Protein AF-A0A552JXM9-F1 (afdb_monomer_lite)

Organism: NCBI:txid2486245

pLDDT: mean 95.72, std 2.42, range [83.44, 98.06]

Structure (mmCIF, N/CA/C/O backbone):
data_AF-A0A552JXM9-F1
#
_entry.id   AF-A0A552JXM9-F1
#
loop_
_atom_site.group_PDB
_atom_site.id
_atom_site.type_symbol
_atom_site.label_atom_id
_atom_site.label_alt_id
_atom_site.label_comp_id
_atom_site.label_asym_id
_atom_site.label_entity_id
_atom_site.label_seq_id
_atom_site.pdbx_PDB_ins_code
_atom_site.Cartn_x
_atom_site.Cartn_y
_atom_site.Cartn_z
_atom_site.occupancy
_atom_site.B_iso_or_equiv
_atom_site.auth_seq_id
_atom_site.auth_comp_id
_atom_site.auth_asym_id
_atom_site.auth_atom_id
_atom_site.pdbx_PDB_model_num
ATOM 1 N N . MET A 1 1 ? -2.014 0.329 -12.122 1.00 92.38 1 MET A N 1
ATOM 2 C CA . MET A 1 1 ? -2.951 0.795 -11.077 1.00 92.38 1 MET A CA 1
ATOM 3 C C . MET A 1 1 ? -2.675 0.017 -9.807 1.00 92.38 1 MET A C 1
ATOM 5 O O . MET A 1 1 ? -2.476 -1.188 -9.900 1.00 92.38 1 MET A O 1
ATOM 9 N N . I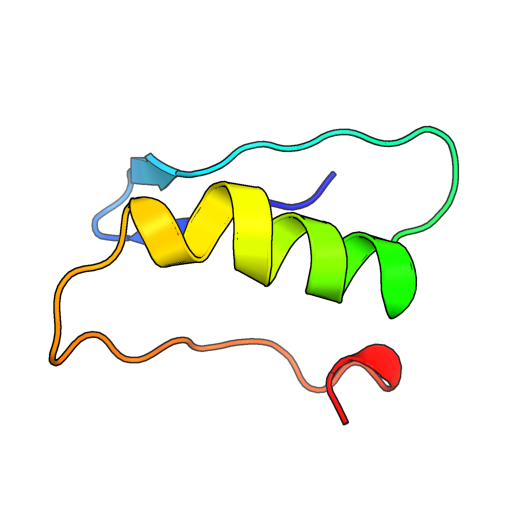LE A 1 2 ? -2.672 0.688 -8.660 1.00 96.81 2 ILE A N 1
ATOM 10 C CA . ILE A 1 2 ? -2.599 0.083 -7.327 1.00 96.81 2 ILE A CA 1
ATOM 11 C C . ILE A 1 2 ? -3.677 0.713 -6.436 1.00 96.81 2 ILE A C 1
ATOM 13 O O . ILE A 1 2 ? -4.004 1.888 -6.594 1.00 96.81 2 ILE A O 1
ATOM 17 N N . ALA A 1 3 ? -4.288 -0.085 -5.564 1.00 97.81 3 ALA A N 1
ATOM 18 C CA . ALA A 1 3 ? -5.298 0.361 -4.610 1.00 97.81 3 ALA A CA 1
ATOM 19 C C . ALA A 1 3 ? -5.415 -0.653 -3.466 1.00 97.81 3 ALA A C 1
ATOM 21 O O . ALA A 1 3 ? -5.109 -1.833 -3.642 1.00 97.81 3 ALA A O 1
ATOM 22 N N . ALA A 1 4 ? -5.916 -0.213 -2.314 1.00 97.75 4 ALA A N 1
ATOM 23 C CA . ALA A 1 4 ? -6.265 -1.099 -1.211 1.00 97.75 4 ALA A CA 1
ATOM 24 C C . ALA A 1 4 ? -7.765 -1.409 -1.232 1.00 97.75 4 ALA A C 1
ATOM 26 O O . ALA A 1 4 ? -8.576 -0.585 -1.661 1.00 97.75 4 ALA A O 1
ATOM 27 N N . ARG A 1 5 ? -8.153 -2.588 -0.736 1.00 97.00 5 ARG A N 1
ATOM 28 C CA . ARG A 1 5 ? -9.559 -2.971 -0.565 1.00 97.00 5 ARG A CA 1
ATOM 29 C C . ARG A 1 5 ? -9.810 -3.466 0.854 1.00 97.00 5 ARG A C 1
ATOM 31 O O . ARG A 1 5 ? -9.124 -4.368 1.317 1.00 97.00 5 ARG A O 1
ATOM 38 N N . CYS A 1 6 ? -10.826 -2.921 1.513 1.00 95.88 6 CYS A N 1
ATOM 39 C CA . CYS A 1 6 ? -11.278 -3.361 2.834 1.00 95.88 6 CYS A CA 1
ATOM 40 C C . CYS A 1 6 ? -12.806 -3.251 2.902 1.00 95.88 6 CYS A C 1
ATOM 42 O O . CYS A 1 6 ? -13.369 -2.283 2.395 1.00 95.88 6 CYS A O 1
ATOM 44 N N . ASP A 1 7 ? -13.486 -4.263 3.445 1.00 94.94 7 ASP A N 1
ATOM 45 C CA . ASP A 1 7 ? -14.953 -4.298 3.587 1.00 94.94 7 ASP A CA 1
ATOM 46 C C . ASP A 1 7 ? -15.720 -3.961 2.294 1.00 94.94 7 ASP A C 1
ATOM 48 O O . ASP A 1 7 ? -16.704 -3.223 2.282 1.00 94.94 7 ASP A O 1
ATOM 52 N N . GLY A 1 8 ? -15.223 -4.464 1.159 1.00 95.81 8 GLY A N 1
ATOM 53 C CA . GLY A 1 8 ? -15.821 -4.219 -0.156 1.00 95.81 8 GLY A CA 1
ATOM 54 C C . GLY A 1 8 ? -15.553 -2.837 -0.755 1.00 95.81 8 GLY A C 1
ATOM 55 O O . GLY A 1 8 ? -15.923 -2.613 -1.905 1.00 95.81 8 GLY A O 1
ATOM 56 N N . LYS A 1 9 ? -14.873 -1.941 -0.034 1.00 96.25 9 LYS A N 1
ATOM 57 C CA . LYS A 1 9 ? -14.561 -0.574 -0.467 1.00 96.25 9 LYS A CA 1
ATOM 58 C C . LYS A 1 9 ? -13.123 -0.459 -0.958 1.00 96.25 9 LYS A C 1
ATOM 60 O O . LYS A 1 9 ? -12.230 -1.120 -0.431 1.00 96.25 9 LYS A O 1
ATOM 65 N N . ILE A 1 10 ? -12.918 0.391 -1.961 1.00 96.94 10 ILE A N 1
ATOM 66 C CA . ILE A 1 10 ? -11.600 0.731 -2.507 1.00 96.94 10 ILE A CA 1
ATOM 67 C C . ILE A 1 10 ? -11.060 1.976 -1.799 1.00 96.94 10 ILE A C 1
ATOM 69 O O . ILE A 1 10 ? -11.794 2.940 -1.592 1.00 96.94 10 ILE A O 1
ATOM 73 N N . PHE A 1 11 ? -9.773 1.952 -1.469 1.00 97.12 11 PHE A N 1
ATOM 74 C CA . PHE A 1 11 ? -9.037 3.033 -0.821 1.00 97.12 11 PHE A CA 1
ATOM 75 C C . PHE A 1 11 ? -7.745 3.321 -1.582 1.00 97.12 11 PHE A C 1
ATOM 77 O O . PHE A 1 11 ? -7.171 2.422 -2.200 1.00 97.12 11 PHE A O 1
ATOM 84 N N . ALA A 1 12 ? -7.286 4.573 -1.504 1.00 97.44 12 ALA A N 1
ATOM 85 C CA . ALA A 1 12 ? -6.042 5.034 -2.116 1.00 97.44 12 ALA A CA 1
ATOM 86 C C . ALA A 1 12 ? -5.857 4.579 -3.584 1.00 97.44 12 ALA A C 1
ATOM 88 O O . ALA A 1 12 ? -4.823 3.996 -3.899 1.00 97.44 12 ALA A O 1
ATOM 89 N N . PRO A 1 13 ? -6.828 4.764 -4.501 1.00 97.62 13 PRO A N 1
ATOM 90 C CA . PRO A 1 13 ? -6.599 4.411 -5.897 1.00 97.62 13 PRO A CA 1
ATOM 91 C C . PRO A 1 13 ? -5.496 5.297 -6.490 1.00 97.62 13 PRO A C 1
ATOM 93 O O . PRO A 1 13 ? -5.555 6.521 -6.390 1.00 97.62 13 PRO A O 1
ATOM 96 N N . PHE A 1 14 ? -4.502 4.675 -7.119 1.00 97.31 14 PHE A N 1
ATOM 97 C CA . PHE A 1 14 ? -3.384 5.372 -7.743 1.00 97.31 14 PHE A CA 1
ATOM 98 C C . PHE A 1 14 ? -3.031 4.740 -9.091 1.00 97.31 14 PHE A C 1
ATOM 100 O O . PHE A 1 14 ? -2.834 3.523 -9.219 1.00 97.31 14 PHE A O 1
ATOM 107 N N . THR A 1 15 ? -2.961 5.581 -10.118 1.00 96.81 15 THR A N 1
ATOM 108 C CA . THR A 1 15 ? -2.618 5.181 -11.483 1.00 96.81 15 THR A CA 1
ATOM 109 C C . THR A 1 15 ? -1.306 5.833 -11.869 1.00 96.81 15 THR A C 1
ATOM 111 O O . THR A 1 15 ? -1.109 7.023 -11.650 1.00 96.81 15 THR A O 1
ATOM 114 N N . VAL A 1 16 ? -0.430 5.031 -12.460 1.00 94.69 16 VAL A N 1
ATOM 115 C CA . VAL A 1 16 ? 0.844 5.465 -13.023 1.00 94.69 16 VAL A CA 1
ATOM 116 C C . VAL A 1 16 ? 0.903 5.021 -14.472 1.00 94.69 16 VAL A C 1
ATOM 118 O O . VAL A 1 16 ? 0.345 3.976 -14.824 1.00 94.69 16 VAL A O 1
ATOM 121 N N . GLU A 1 17 ? 1.588 5.79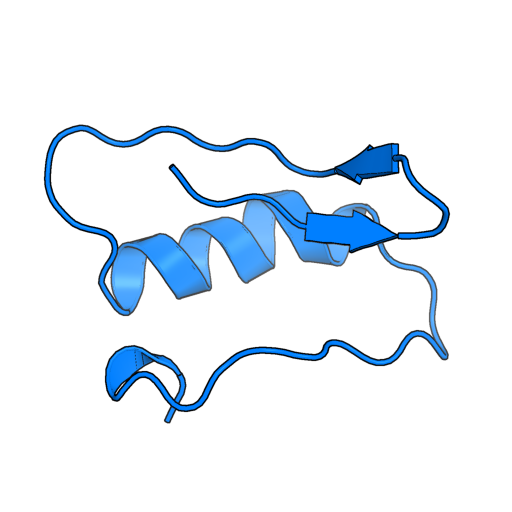9 -15.296 1.00 96.31 17 GLU A N 1
ATOM 122 C CA . GLU A 1 17 ? 2.019 5.332 -16.605 1.00 96.31 17 GLU A CA 1
ATOM 123 C C . GLU A 1 17 ? 3.194 4.361 -16.426 1.00 96.31 17 GLU A C 1
ATOM 125 O O . GLU A 1 17 ? 4.114 4.610 -15.647 1.00 96.31 17 GLU A O 1
ATOM 130 N N . GLY A 1 18 ? 3.150 3.224 -17.124 1.00 94.00 18 GLY A N 1
ATOM 131 C CA . GLY A 1 18 ? 4.140 2.157 -16.974 1.00 94.00 18 GLY A CA 1
ATOM 132 C C . GLY A 1 18 ? 3.820 1.151 -15.860 1.00 94.00 18 GLY A C 1
ATOM 133 O O . GLY A 1 18 ? 2.662 0.917 -15.508 1.00 94.00 18 GLY A O 1
ATOM 134 N N . ALA A 1 19 ? 4.858 0.479 -15.357 1.00 94.12 19 ALA A N 1
ATOM 135 C CA . ALA A 1 19 ? 4.724 -0.637 -14.421 1.00 94.12 19 ALA A CA 1
ATOM 136 C C . ALA A 1 19 ? 4.742 -0.188 -12.952 1.00 94.12 19 ALA A C 1
ATOM 138 O O . ALA A 1 19 ? 5.455 0.739 -12.572 1.00 94.12 19 ALA A O 1
ATOM 139 N N . CYS A 1 20 ? 4.019 -0.920 -12.100 1.00 94.94 20 CYS A N 1
ATOM 140 C CA . CYS A 1 20 ? 4.211 -0.826 -10.657 1.00 94.94 20 CYS A CA 1
ATOM 141 C C . CYS A 1 20 ? 5.535 -1.507 -10.290 1.00 94.94 20 CYS A C 1
ATOM 143 O O . CYS A 1 20 ? 5.725 -2.691 -10.561 1.00 94.94 20 CYS A O 1
ATOM 145 N N . ASN A 1 21 ? 6.446 -0.755 -9.686 1.00 96.06 21 ASN A N 1
ATOM 146 C CA . ASN A 1 21 ? 7.723 -1.240 -9.170 1.00 96.06 21 ASN A CA 1
ATOM 147 C C . ASN A 1 21 ? 7.856 -0.850 -7.690 1.00 96.06 21 ASN A C 1
ATOM 149 O O . ASN A 1 21 ? 6.930 -0.270 -7.122 1.00 96.06 21 ASN A O 1
ATOM 153 N N . ARG A 1 22 ? 9.005 -1.150 -7.070 1.00 97.12 22 ARG A N 1
ATOM 154 C CA . ARG A 1 22 ? 9.246 -0.830 -5.654 1.00 97.12 22 ARG A CA 1
ATOM 155 C C . ARG A 1 22 ? 9.019 0.653 -5.348 1.00 97.12 22 ARG A C 1
ATOM 157 O O . ARG A 1 22 ? 8.280 0.956 -4.424 1.00 97.12 22 ARG A O 1
ATOM 164 N N . LEU A 1 23 ? 9.564 1.557 -6.166 1.00 97.06 23 LEU A N 1
ATOM 165 C CA . LEU A 1 23 ? 9.433 3.002 -5.951 1.00 97.06 23 LEU A CA 1
ATOM 166 C C . LEU A 1 23 ? 7.970 3.459 -6.000 1.00 97.06 23 LEU A C 1
ATOM 168 O O . LEU A 1 23 ? 7.523 4.192 -5.122 1.00 97.06 23 LEU A O 1
ATOM 172 N N . VAL A 1 24 ? 7.216 3.011 -7.007 1.00 97.19 24 VAL A N 1
ATOM 173 C CA . VAL A 1 24 ? 5.782 3.321 -7.126 1.00 97.19 24 VAL A CA 1
ATOM 174 C C . VAL A 1 24 ? 5.010 2.775 -5.926 1.00 97.19 24 VAL A C 1
ATOM 176 O O . VAL A 1 24 ? 4.166 3.476 -5.372 1.00 97.19 24 VAL A O 1
ATOM 179 N N . PHE A 1 25 ? 5.303 1.538 -5.520 1.00 97.31 25 PHE A N 1
ATOM 180 C CA . PHE A 1 25 ? 4.653 0.883 -4.392 1.00 97.31 25 PHE A CA 1
ATOM 181 C C . PHE A 1 25 ? 4.930 1.604 -3.065 1.00 97.31 25 PHE A C 1
ATOM 183 O O . PHE A 1 25 ? 3.981 1.915 -2.354 1.00 97.31 25 PHE A O 1
ATOM 190 N N . GLU A 1 26 ? 6.189 1.911 -2.750 1.00 97.62 26 GLU A N 1
ATOM 191 C CA . GLU A 1 26 ? 6.582 2.610 -1.517 1.00 97.62 26 GLU A CA 1
ATOM 192 C C . GLU A 1 26 ? 6.001 4.027 -1.467 1.00 97.62 26 GLU A C 1
ATOM 194 O O . GLU A 1 26 ? 5.413 4.411 -0.459 1.00 97.62 26 GLU A O 1
ATOM 199 N N . THR A 1 27 ? 6.053 4.757 -2.587 1.00 97.56 27 THR A N 1
ATOM 200 C CA . THR A 1 27 ? 5.449 6.096 -2.715 1.00 97.56 27 THR A CA 1
ATOM 201 C C . THR A 1 27 ? 3.946 6.048 -2.439 1.00 97.56 27 THR A C 1
ATOM 203 O O . THR A 1 27 ? 3.411 6.859 -1.683 1.00 97.56 27 THR A O 1
ATOM 206 N N . TRP A 1 28 ? 3.246 5.083 -3.040 1.00 97.94 28 TRP A N 1
ATOM 207 C CA . TRP A 1 28 ? 1.819 4.881 -2.812 1.00 97.94 28 TRP A CA 1
ATOM 208 C C . TRP A 1 28 ? 1.518 4.468 -1.366 1.00 97.94 28 TRP A C 1
ATOM 210 O O . TRP A 1 28 ? 0.554 4.950 -0.767 1.00 97.94 28 TRP A O 1
ATOM 220 N N . LEU A 1 29 ? 2.336 3.588 -0.791 1.00 97.31 29 LEU A N 1
ATOM 221 C CA . LEU A 1 29 ? 2.157 3.105 0.569 1.00 97.31 29 LEU A CA 1
ATOM 222 C C . LEU A 1 29 ? 2.279 4.259 1.572 1.00 97.31 29 LEU A C 1
ATOM 224 O O 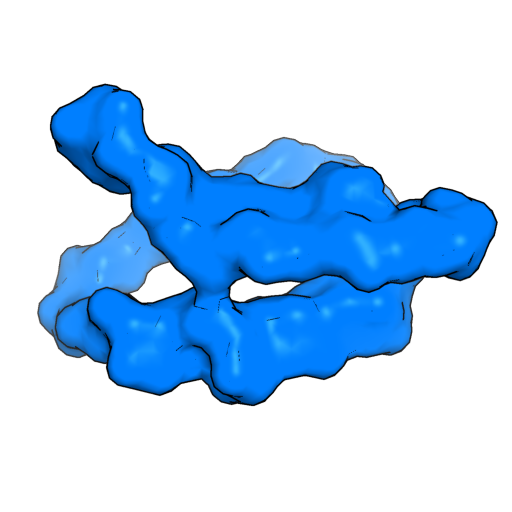. LEU A 1 29 ? 1.371 4.449 2.379 1.00 97.31 29 LEU A O 1
ATOM 228 N N . GLU A 1 30 ? 3.351 5.047 1.480 1.00 98.06 30 GLU A N 1
ATOM 229 C CA . GLU A 1 30 ? 3.648 6.162 2.382 1.00 98.06 30 GLU A CA 1
ATOM 230 C C . GLU A 1 30 ? 2.665 7.324 2.223 1.00 98.06 30 GLU A C 1
ATOM 232 O O . GLU A 1 30 ? 2.111 7.808 3.211 1.00 98.06 30 GLU A O 1
ATOM 237 N N . HIS A 1 31 ? 2.420 7.769 0.990 1.00 97.94 31 HIS A N 1
ATOM 238 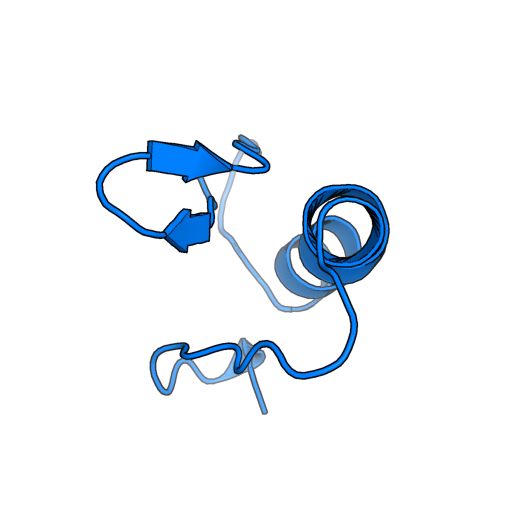C CA . HIS A 1 31 ? 1.691 9.016 0.757 1.00 97.94 31 HIS A CA 1
ATOM 239 C C . HIS A 1 31 ? 0.198 8.826 0.490 1.00 97.94 31 HIS A C 1
ATOM 241 O O . HIS A 1 31 ? -0.561 9.787 0.619 1.00 97.94 31 HIS A O 1
ATOM 247 N N . CYS A 1 32 ? -0.251 7.623 0.116 1.00 97.81 32 CYS A N 1
ATOM 248 C CA . CYS A 1 32 ? -1.655 7.379 -0.215 1.00 97.81 32 CYS A CA 1
ATOM 249 C C . CYS A 1 32 ? -2.340 6.431 0.771 1.00 97.81 32 CYS A C 1
ATOM 251 O O . CYS A 1 32 ? -3.422 6.758 1.255 1.00 97.81 32 CYS A O 1
ATOM 253 N N . LEU A 1 33 ? -1.760 5.261 1.062 1.00 97.75 33 LEU A N 1
ATOM 254 C CA . LEU A 1 33 ? -2.441 4.254 1.881 1.00 97.75 33 LEU A CA 1
ATOM 255 C C . LEU A 1 33 ? -2.303 4.511 3.384 1.00 97.75 33 LEU A C 1
ATOM 257 O O . LEU A 1 33 ? -3.322 4.601 4.066 1.00 97.75 33 LEU A O 1
ATOM 261 N N . ILE A 1 34 ? -1.077 4.621 3.906 1.00 96.69 34 ILE A N 1
ATOM 262 C CA . ILE A 1 34 ? -0.807 4.756 5.348 1.00 96.69 34 ILE A CA 1
ATOM 263 C C . ILE A 1 34 ? -1.610 5.894 6.006 1.00 96.69 34 ILE A C 1
ATOM 265 O O . ILE A 1 34 ? -2.185 5.638 7.065 1.00 96.69 34 ILE A O 1
ATOM 269 N N . PRO A 1 35 ? -1.758 7.096 5.406 1.00 96.94 35 PRO A N 1
ATOM 270 C CA . PRO A 1 35 ? -2.536 8.184 6.006 1.00 96.94 35 PRO A CA 1
ATOM 271 C C . PRO A 1 35 ? -4.025 7.866 6.208 1.00 96.94 35 PRO A C 1
ATOM 273 O O . PRO A 1 35 ? -4.695 8.533 6.993 1.00 96.94 35 PRO A O 1
ATOM 276 N N . LEU A 1 36 ? -4.556 6.865 5.498 1.00 95.94 36 LEU A N 1
ATOM 277 C CA . LEU A 1 36 ? -5.949 6.423 5.604 1.00 95.94 36 LEU A CA 1
ATOM 278 C C . LEU A 1 36 ? -6.134 5.269 6.600 1.00 95.94 36 LEU A C 1
ATOM 280 O O . LEU A 1 36 ? -7.271 4.891 6.892 1.00 95.94 36 LEU A O 1
ATOM 284 N N . LEU A 1 37 ? -5.046 4.668 7.089 1.00 95.44 37 LEU A N 1
ATOM 285 C CA . LEU A 1 37 ? -5.1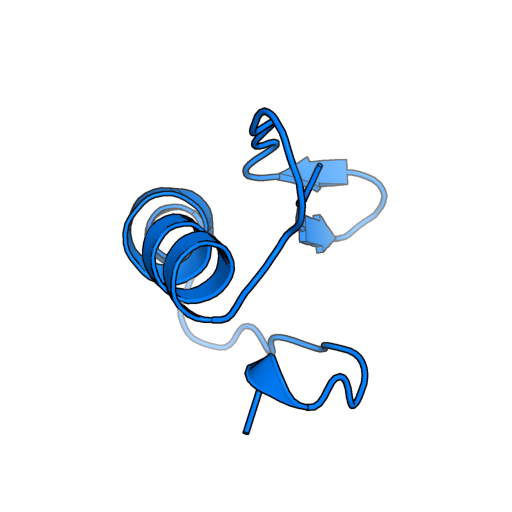00 3.529 7.998 1.00 95.44 37 LEU A CA 1
ATOM 286 C C . LEU A 1 37 ? -5.190 3.978 9.456 1.00 95.44 37 LEU A C 1
ATOM 288 O O . LEU A 1 37 ? -4.638 4.995 9.867 1.00 95.44 37 LEU A O 1
ATOM 292 N N . THR A 1 38 ? -5.851 3.155 10.266 1.00 94.31 38 THR A N 1
ATOM 293 C CA . THR A 1 38 ? -5.826 3.272 11.723 1.00 94.31 38 THR A CA 1
ATOM 294 C C . THR A 1 38 ? -4.917 2.202 12.333 1.00 94.31 38 THR A C 1
ATOM 296 O O . THR A 1 38 ? -4.765 1.119 11.753 1.00 94.31 38 THR A O 1
ATOM 299 N N . PRO A 1 39 ? -4.313 2.461 13.509 1.00 94.94 39 PRO A N 1
ATOM 300 C CA . PRO A 1 39 ? -3.534 1.452 14.219 1.00 94.94 39 PRO A CA 1
ATOM 301 C C . PRO A 1 39 ? -4.323 0.153 14.440 1.00 94.94 39 PRO A C 1
ATOM 303 O O . PRO A 1 39 ? -5.524 0.178 14.709 1.00 94.94 39 PRO A O 1
ATOM 306 N N . GLY A 1 40 ? -3.637 -0.988 14.329 1.00 94.56 40 GLY A N 1
ATOM 307 C CA . GLY A 1 40 ? -4.231 -2.321 14.495 1.00 94.56 40 GLY A CA 1
ATOM 308 C C . GLY A 1 40 ? -4.787 -2.952 13.213 1.00 94.56 40 GLY A C 1
ATOM 309 O O . GLY A 1 40 ? -5.285 -4.075 13.257 1.00 94.56 40 GLY A O 1
ATOM 310 N N . LYS A 1 41 ? -4.696 -2.276 12.062 1.00 92.56 41 LYS A N 1
ATOM 311 C CA . LYS A 1 41 ? -5.003 -2.874 10.754 1.00 92.56 41 LYS A CA 1
ATOM 312 C C . LYS A 1 41 ? -3.828 -3.713 10.242 1.00 92.56 41 LYS A C 1
ATOM 314 O O . LYS A 1 41 ? -2.672 -3.321 10.376 1.00 92.56 41 LYS A O 1
ATOM 319 N N . THR A 1 42 ? -4.134 -4.846 9.612 1.00 94.94 42 THR A N 1
ATOM 320 C CA . THR A 1 42 ? -3.148 -5.705 8.942 1.00 94.94 42 THR A CA 1
ATOM 321 C C . THR A 1 42 ? -3.195 -5.465 7.441 1.00 94.94 42 THR A C 1
ATOM 323 O O . THR A 1 42 ? -4.253 -5.588 6.823 1.00 94.94 42 THR A O 1
ATOM 326 N N . LEU A 1 43 ? -2.043 -5.146 6.855 1.00 94.62 43 LEU A N 1
ATOM 327 C CA . LEU A 1 43 ? -1.884 -5.076 5.409 1.00 94.62 43 LEU A CA 1
ATOM 328 C C . LEU A 1 43 ? -1.557 -6.471 4.868 1.00 94.62 43 LEU A C 1
ATOM 330 O O . LEU A 1 43 ? -0.615 -7.110 5.331 1.00 94.62 43 LEU A O 1
ATOM 334 N N . VAL A 1 44 ? -2.332 -6.932 3.888 1.00 95.62 44 VAL A N 1
ATOM 335 C CA . VAL A 1 44 ? -2.090 -8.191 3.174 1.00 95.62 44 VAL A CA 1
ATOM 336 C C . VAL A 1 44 ? -1.775 -7.855 1.725 1.00 95.62 44 VAL A C 1
ATOM 338 O O . VAL A 1 44 ? -2.522 -7.120 1.080 1.00 95.62 44 VAL A O 1
ATOM 341 N N . MET A 1 45 ? -0.662 -8.385 1.233 1.00 95.38 45 MET A N 1
ATOM 342 C CA . MET A 1 45 ? -0.156 -8.180 -0.123 1.00 95.38 45 MET A CA 1
ATOM 343 C C . MET A 1 45 ? 0.235 -9.533 -0.705 1.00 95.38 45 MET A C 1
ATOM 345 O O . MET A 1 45 ? 0.396 -10.506 0.038 1.00 95.38 45 MET A O 1
ATOM 349 N N . ASP A 1 46 ? 0.365 -9.610 -2.025 1.00 95.06 46 ASP A N 1
ATOM 350 C CA . ASP A 1 46 ? 0.932 -10.800 -2.646 1.00 95.06 46 ASP A CA 1
ATOM 351 C C . ASP A 1 46 ? 2.455 -10.875 -2.399 1.00 95.06 46 ASP A C 1
ATOM 353 O O . ASP A 1 46 ? 3.050 -10.060 -1.693 1.00 95.06 46 ASP A O 1
ATOM 357 N N . ASN A 1 47 ? 3.101 -11.897 -2.957 1.00 96.25 47 ASN A N 1
ATOM 358 C CA . ASN A 1 47 ? 4.541 -12.117 -2.817 1.00 96.25 47 ASN A CA 1
ATOM 359 C C . ASN A 1 47 ? 5.331 -11.594 -4.033 1.00 96.25 47 ASN A C 1
ATOM 361 O O . ASN A 1 47 ? 6.305 -12.222 -4.458 1.00 96.25 47 ASN A O 1
ATOM 365 N N . ALA A 1 48 ? 4.913 -10.481 -4.643 1.00 94.19 48 ALA A N 1
ATOM 366 C CA . ALA A 1 48 ? 5.699 -9.864 -5.705 1.00 94.1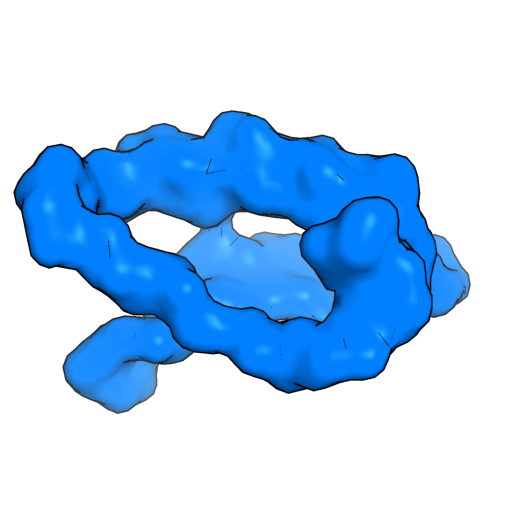9 48 ALA A CA 1
ATOM 367 C C . ALA A 1 48 ? 7.092 -9.448 -5.197 1.00 94.19 48 ALA A C 1
ATOM 369 O O . ALA A 1 48 ? 7.268 -8.990 -4.068 1.00 94.19 48 ALA A O 1
ATOM 370 N N . ALA A 1 49 ? 8.112 -9.588 -6.050 1.00 95.12 49 ALA A N 1
ATOM 371 C CA . ALA A 1 49 ? 9.510 -9.388 -5.658 1.00 95.12 49 ALA A CA 1
ATOM 372 C C . ALA A 1 49 ? 9.811 -7.977 -5.116 1.00 95.12 49 ALA A C 1
ATOM 374 O O . ALA A 1 49 ? 10.736 -7.813 -4.327 1.00 95.12 49 ALA A O 1
ATOM 375 N N . PHE A 1 50 ? 9.032 -6.970 -5.518 1.00 93.38 50 PHE A N 1
ATOM 376 C CA . PHE A 1 50 ? 9.200 -5.586 -5.075 1.00 93.38 50 PHE A CA 1
ATOM 377 C C . PHE A 1 50 ? 8.576 -5.280 -3.703 1.00 93.38 50 PHE A C 1
ATOM 379 O O . PHE A 1 50 ? 8.762 -4.170 -3.215 1.00 93.38 50 PHE A O 1
ATOM 386 N N . HIS A 1 51 ? 7.870 -6.233 -3.083 1.00 89.38 51 HIS A N 1
ATOM 387 C CA . HIS A 1 51 ? 7.375 -6.126 -1.704 1.00 89.38 51 HIS A CA 1
ATOM 388 C C . HIS A 1 51 ? 8.389 -6.591 -0.648 1.00 89.38 51 HIS A C 1
ATOM 390 O O . HIS A 1 51 ? 8.144 -6.416 0.544 1.00 89.38 51 HIS A O 1
ATOM 396 N N . LYS A 1 52 ? 9.490 -7.220 -1.078 1.00 83.44 52 LYS A N 1
ATOM 397 C CA . LYS A 1 52 ? 10.598 -7.648 -0.216 1.00 83.44 52 LYS A CA 1
ATOM 398 C C . LYS A 1 52 ? 11.645 -6.561 -0.064 1.00 83.44 52 LYS A C 1
ATOM 400 O O . LYS A 1 52 ? 11.798 -5.773 -1.026 1.00 83.44 52 LYS A O 1
#

Radius of gyration: 11.12 Å; chains: 1; bounding box: 26×21×32 Å

Secondary structure (DSSP, 8-state):
-EEEEETTEEEEEE--SS---HHHHHHHIIIIIGGGPPTTPPP-----GGG-

Foldseek 3Di:
DDWDDDPNDTFQDDDDPDDDALVNVVCSVVPTPPVVDDPPDDDDDDVPPSVD

Sequence (52 aa):
MIAARCDGKIFAPFTVEGACNRLVFETWLEHCLIPLLTPGKTLVMDNAAFHK

InterPro domains:
  IPR038717 Tc1-like transposase, DDE domain [PF13358] (1-52)